Protein AF-A0A951JSE1-F1 (afdb_monomer)

Foldseek 3Di:
DDPPKDWDQDPVRHIDIPVVQPPDDDDDDDDWDKDFDADPVRDTPDIDTNDDPPCPVVVVCVVVVVDDD

Secondary structure (DSSP, 8-state):
------EEE-TTS-EEEGGGGTTS----------EEEE-TTS-EEEEE-S--STTHHHHHHHHTT----

Structure (mmCIF, N/CA/C/O backbone):
data_AF-A0A951JSE1-F1
#
_entry.id   AF-A0A951JSE1-F1
#
loop_
_atom_site.group_PDB
_atom_site.id
_atom_site.type_symbol
_atom_site.label_atom_id
_atom_site.label_alt_id
_atom_site.label_comp_id
_atom_site.label_asym_id
_atom_site.label_entity_id
_atom_site.label_seq_id
_atom_site.pdbx_PDB_i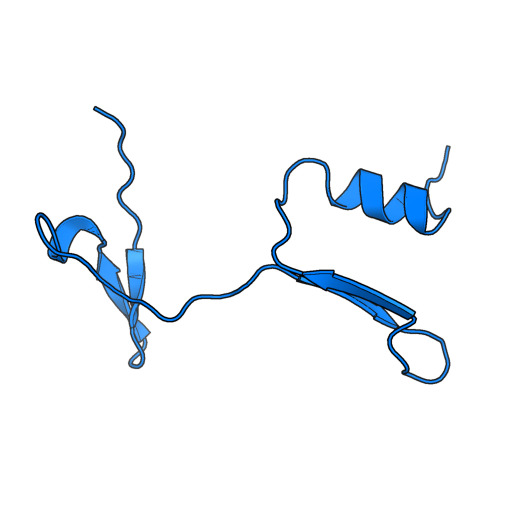ns_code
_atom_site.Cartn_x
_atom_site.Cartn_y
_atom_site.Cartn_z
_atom_site.occupancy
_atom_site.B_iso_or_equiv
_atom_site.auth_seq_id
_atom_site.auth_comp_id
_atom_site.auth_asym_id
_atom_site.auth_atom_id
_atom_site.pdbx_PDB_model_num
ATOM 1 N N . MET A 1 1 ? 23.621 13.805 -12.495 1.00 45.06 1 MET A N 1
ATOM 2 C CA . MET A 1 1 ? 23.720 12.384 -12.870 1.00 45.06 1 MET A CA 1
ATOM 3 C C . MET A 1 1 ? 23.049 11.634 -11.741 1.00 45.06 1 MET A C 1
ATOM 5 O O . MET A 1 1 ? 23.605 11.573 -10.655 1.00 45.06 1 MET A O 1
ATOM 9 N N . SER A 1 2 ? 21.771 11.314 -11.913 1.00 47.31 2 SER A N 1
ATO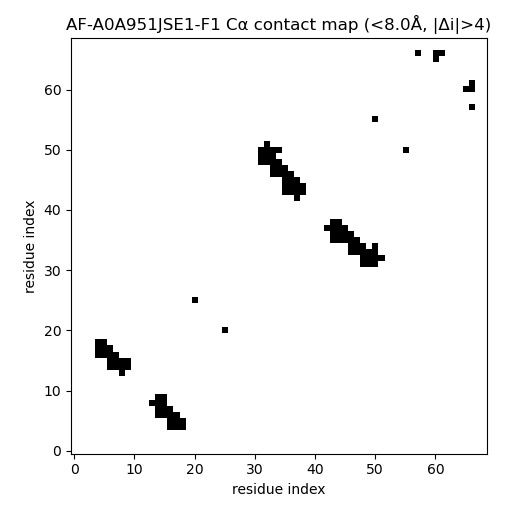M 10 C CA . SER A 1 2 ? 20.966 10.744 -10.837 1.00 47.31 2 SER A CA 1
ATOM 11 C C . SER A 1 2 ? 21.241 9.248 -10.796 1.00 47.31 2 SER A C 1
ATOM 13 O O . SER A 1 2 ? 20.955 8.557 -11.768 1.00 47.31 2 SER A O 1
ATOM 15 N N . ASP A 1 3 ? 21.853 8.789 -9.710 1.00 59.81 3 ASP A N 1
ATOM 16 C CA . ASP A 1 3 ? 22.113 7.380 -9.423 1.00 59.81 3 ASP A CA 1
ATOM 17 C C . ASP A 1 3 ? 20.769 6.688 -9.142 1.00 59.81 3 ASP A C 1
ATOM 19 O O . ASP A 1 3 ? 20.238 6.712 -8.030 1.00 59.81 3 ASP A O 1
ATOM 23 N N . HIS A 1 4 ? 20.114 6.228 -10.205 1.00 63.91 4 HIS A N 1
ATOM 24 C CA . HIS A 1 4 ? 18.833 5.522 -10.147 1.00 63.91 4 HIS A CA 1
ATOM 25 C C . HIS A 1 4 ? 19.005 4.068 -10.582 1.00 63.91 4 HIS A C 1
ATOM 27 O O . HIS A 1 4 ? 18.118 3.503 -11.219 1.00 63.91 4 HIS A O 1
ATOM 33 N N . SER A 1 5 ? 20.150 3.482 -10.230 1.00 75.38 5 SER A N 1
ATOM 34 C CA . SER A 1 5 ? 20.360 2.047 -10.322 1.00 75.38 5 SER A CA 1
ATOM 35 C C . SER A 1 5 ? 19.588 1.356 -9.194 1.00 75.38 5 SER A C 1
ATOM 37 O O . SER A 1 5 ? 19.515 1.836 -8.057 1.00 75.38 5 SER A O 1
ATOM 39 N N . PHE A 1 6 ? 18.937 0.242 -9.506 1.00 79.81 6 PHE A N 1
ATOM 40 C CA . PHE A 1 6 ? 18.328 -0.621 -8.502 1.00 79.81 6 PHE A CA 1
ATOM 41 C C . PHE A 1 6 ? 18.573 -2.081 -8.869 1.00 79.81 6 PHE A C 1
ATOM 43 O O . PHE A 1 6 ? 18.629 -2.441 -10.042 1.00 79.81 6 PHE A O 1
ATOM 50 N N . THR A 1 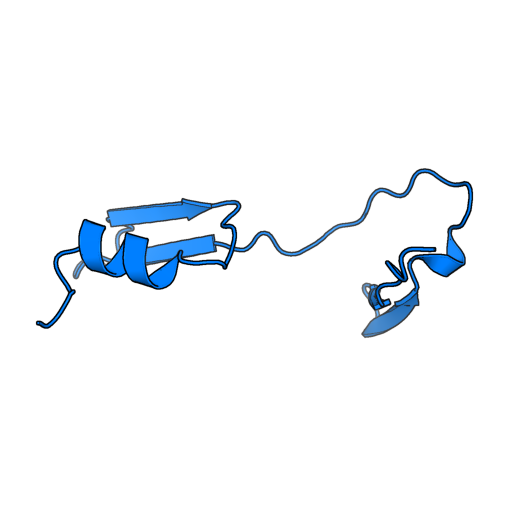7 ? 18.701 -2.930 -7.854 1.00 86.56 7 THR A N 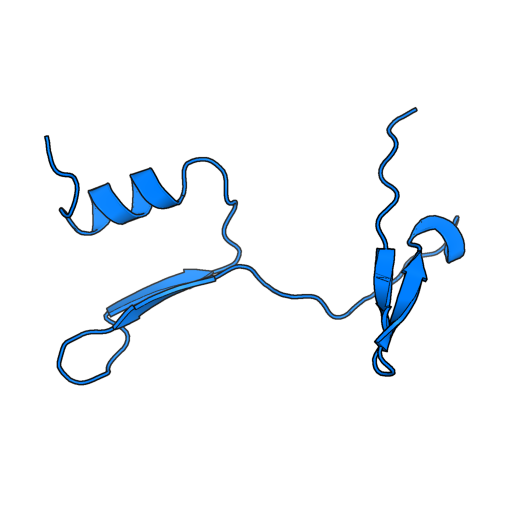1
ATOM 51 C CA . THR A 1 7 ? 18.909 -4.369 -8.029 1.00 86.56 7 THR A CA 1
ATOM 52 C C . THR A 1 7 ? 17.687 -5.118 -7.523 1.00 86.56 7 THR A C 1
ATOM 54 O O . THR A 1 7 ? 17.238 -4.884 -6.399 1.00 86.56 7 THR A O 1
ATOM 57 N N . LEU A 1 8 ? 17.144 -6.013 -8.344 1.00 85.94 8 LEU A N 1
ATOM 58 C CA . LEU A 1 8 ? 16.070 -6.934 -7.969 1.00 85.94 8 LEU A CA 1
ATOM 59 C C . LEU A 1 8 ? 16.556 -8.371 -8.096 1.00 85.94 8 LEU A C 1
ATOM 61 O O . LEU A 1 8 ? 17.421 -8.658 -8.911 1.00 85.94 8 LEU A O 1
ATOM 65 N N . ALA A 1 9 ? 15.979 -9.277 -7.316 1.00 85.88 9 ALA A N 1
ATOM 66 C CA . ALA A 1 9 ? 16.163 -10.700 -7.552 1.00 85.88 9 ALA A CA 1
ATOM 67 C C . ALA A 1 9 ? 15.285 -11.156 -8.728 1.00 85.88 9 ALA A C 1
ATOM 69 O O . ALA A 1 9 ? 14.129 -10.737 -8.838 1.00 85.88 9 ALA A O 1
ATOM 70 N N . ASP A 1 10 ? 15.819 -12.021 -9.585 1.00 85.19 10 ASP A N 1
ATOM 71 C CA . ASP A 1 10 ? 15.051 -12.714 -10.612 1.00 85.19 10 ASP A CA 1
ATOM 72 C C . ASP A 1 10 ? 14.220 -13.873 -10.024 1.00 85.19 10 ASP A C 1
ATOM 74 O O . ASP A 1 10 ? 14.183 -14.116 -8.815 1.00 85.19 10 ASP A O 1
ATOM 78 N N . GLN A 1 11 ? 13.547 -14.632 -10.892 1.00 83.06 11 GLN A N 1
ATOM 79 C CA . GLN A 1 11 ? 12.711 -15.772 -10.491 1.00 83.06 11 GLN A CA 1
ATOM 80 C C . GLN A 1 11 ? 13.495 -16.928 -9.839 1.00 83.06 11 GLN A C 1
ATOM 82 O O . GLN A 1 11 ? 12.890 -17.822 -9.247 1.00 83.06 11 GLN A O 1
ATOM 87 N N . ARG A 1 12 ? 14.824 -16.939 -9.962 1.00 87.06 12 ARG A N 1
ATOM 88 C CA . ARG A 1 12 ? 15.735 -17.923 -9.364 1.00 87.06 12 ARG A CA 1
ATOM 89 C C . ARG A 1 12 ? 16.388 -17.395 -8.085 1.00 87.06 12 ARG A C 1
ATOM 91 O O . ARG A 1 12 ? 17.091 -18.151 -7.423 1.00 87.06 12 ARG A O 1
ATOM 98 N N . GLY A 1 13 ? 16.110 -16.143 -7.715 1.00 86.56 13 GLY A N 1
ATOM 99 C CA . GLY A 1 13 ? 16.705 -15.467 -6.568 1.00 86.56 13 GLY A CA 1
ATOM 100 C C . GLY A 1 13 ? 18.036 -14.779 -6.879 1.00 86.56 13 GLY A C 1
ATOM 101 O O . GLY A 1 13 ? 18.643 -14.225 -5.964 1.00 86.56 13 GLY A O 1
ATOM 102 N N . GLU A 1 14 ? 18.485 -14.793 -8.135 1.00 91.38 14 GLU A N 1
ATOM 103 C CA . GLU A 1 14 ? 19.755 -14.190 -8.532 1.00 91.38 14 GLU A CA 1
ATOM 104 C C . GLU A 1 14 ? 19.600 -12.671 -8.695 1.00 91.38 14 GLU A C 1
ATOM 106 O O . GLU A 1 14 ? 18.593 -12.211 -9.240 1.00 91.38 14 GLU A O 1
ATOM 111 N N . PRO A 1 15 ? 20.561 -11.859 -8.225 1.00 89.19 15 PRO A N 1
ATOM 112 C CA . PRO A 1 15 ? 20.482 -10.409 -8.327 1.00 89.19 15 PRO A CA 1
ATOM 113 C C . PRO A 1 15 ? 20.667 -9.937 -9.776 1.00 89.19 15 PRO A C 1
ATOM 115 O O . PRO A 1 15 ? 21.596 -10.346 -10.467 1.00 89.19 15 PRO A O 1
ATOM 118 N N . VAL A 1 16 ? 19.812 -9.015 -10.206 1.00 87.75 16 VAL A N 1
ATOM 119 C CA . VAL A 1 16 ? 19.800 -8.388 -11.530 1.00 87.75 16 VAL A CA 1
ATOM 120 C C . VAL A 1 16 ? 19.754 -6.873 -11.354 1.00 87.75 16 VAL A C 1
ATOM 122 O O . VAL A 1 16 ? 18.886 -6.360 -10.639 1.00 87.75 16 VAL A O 1
ATOM 125 N N . SER A 1 17 ? 20.679 -6.150 -11.988 1.00 88.50 17 SER A N 1
ATOM 126 C CA . SER A 1 17 ? 20.729 -4.688 -11.944 1.00 88.50 17 SER A CA 1
ATOM 127 C C . SER A 1 17 ? 19.900 -4.078 -13.070 1.00 88.50 17 SER A C 1
ATOM 129 O O . SER A 1 17 ? 19.866 -4.583 -14.190 1.00 88.50 17 SER A O 1
ATOM 131 N N . SER A 1 18 ? 19.266 -2.938 -12.807 1.00 84.62 18 SER A N 1
ATOM 132 C CA . SER A 1 18 ? 18.648 -2.126 -13.858 1.00 84.62 18 SER A CA 1
ATOM 133 C C . SER A 1 18 ? 19.650 -1.681 -14.926 1.00 84.62 18 SER A C 1
ATOM 135 O O . SER A 1 18 ? 19.278 -1.526 -16.088 1.00 84.62 18 SER A O 1
ATOM 137 N N . ASP A 1 19 ? 20.915 -1.504 -14.543 1.00 86.81 19 ASP A N 1
ATOM 138 C CA . ASP A 1 19 ? 21.974 -1.024 -15.435 1.00 86.81 19 ASP A CA 1
ATOM 139 C C . ASP A 1 19 ? 22.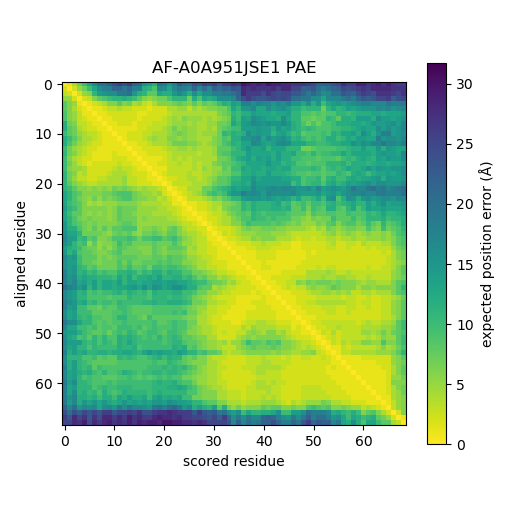374 -2.076 -16.478 1.00 86.81 19 ASP A C 1
ATOM 141 O O . ASP A 1 19 ? 22.847 -1.728 -17.560 1.00 86.81 19 ASP A O 1
ATOM 145 N N . ASP A 1 20 ? 22.099 -3.358 -16.208 1.00 85.56 20 ASP A N 1
ATOM 146 C CA . ASP A 1 20 ? 22.342 -4.462 -17.146 1.00 85.56 20 ASP A CA 1
ATOM 147 C C . ASP A 1 20 ? 21.506 -4.322 -18.436 1.00 85.56 20 ASP A C 1
ATOM 149 O O . ASP A 1 20 ? 21.772 -4.980 -19.446 1.00 85.56 20 ASP A O 1
ATOM 153 N N . PHE A 1 21 ? 20.493 -3.449 -18.421 1.00 84.56 21 PHE A N 1
ATOM 154 C CA . PHE A 1 21 ? 19.563 -3.222 -19.522 1.00 84.56 21 PHE A CA 1
ATOM 155 C C . PHE A 1 21 ? 19.661 -1.827 -20.157 1.00 84.56 21 PHE A C 1
ATOM 157 O O . PHE A 1 21 ? 18.718 -1.414 -20.840 1.00 84.56 21 PHE A O 1
ATOM 164 N N . ASP A 1 22 ? 20.766 -1.101 -19.959 1.00 83.19 22 ASP A N 1
ATOM 165 C CA . ASP A 1 22 ? 20.929 0.259 -20.488 1.00 83.19 22 ASP A CA 1
ATOM 166 C C . ASP A 1 22 ? 20.584 0.365 -21.993 1.00 83.19 22 ASP A C 1
ATOM 168 O O . ASP A 1 22 ? 20.920 -0.493 -22.818 1.00 83.19 22 ASP A O 1
ATOM 172 N N . GLY A 1 23 ? 19.834 1.412 -22.346 1.00 84.06 23 GLY A N 1
ATOM 173 C CA . GLY A 1 23 ? 19.321 1.644 -23.701 1.00 84.06 23 GLY A CA 1
ATOM 174 C C . GLY A 1 23 ? 18.145 0.759 -24.147 1.00 84.06 23 GLY A C 1
ATOM 175 O O . GLY A 1 23 ? 17.763 0.823 -25.319 1.00 84.06 23 GLY A O 1
ATOM 176 N N . ARG A 1 24 ? 17.543 -0.055 -23.263 1.00 84.19 24 ARG A N 1
ATOM 177 C CA . ARG A 1 24 ? 16.396 -0.927 -23.591 1.00 84.19 24 ARG A CA 1
ATOM 178 C C . ARG A 1 24 ? 15.127 -0.560 -22.823 1.00 84.19 24 ARG A C 1
ATOM 180 O O . ARG A 1 24 ? 15.165 -0.070 -21.701 1.00 84.19 24 ARG A O 1
ATOM 187 N N . VAL A 1 25 ? 13.974 -0.865 -23.422 1.00 81.62 25 VAL A N 1
ATOM 188 C CA . VAL A 1 25 ? 12.691 -0.884 -22.706 1.00 81.62 25 VAL A CA 1
ATOM 189 C C . VAL A 1 25 ? 12.546 -2.246 -22.036 1.00 81.62 25 VAL A C 1
ATOM 191 O O . VAL A 1 25 ? 12.519 -3.270 -22.718 1.00 81.62 25 VAL A O 1
ATOM 194 N N . VAL A 1 26 ? 12.445 -2.251 -20.708 1.00 78.69 26 VAL A N 1
ATOM 195 C CA . VAL A 1 26 ? 12.291 -3.464 -19.898 1.00 78.69 26 VAL A CA 1
ATOM 196 C C . VAL A 1 26 ? 10.921 -3.457 -19.234 1.00 78.69 26 VAL A C 1
ATOM 198 O O . VAL A 1 26 ? 10.525 -2.467 -18.620 1.00 78.69 26 VAL A O 1
ATOM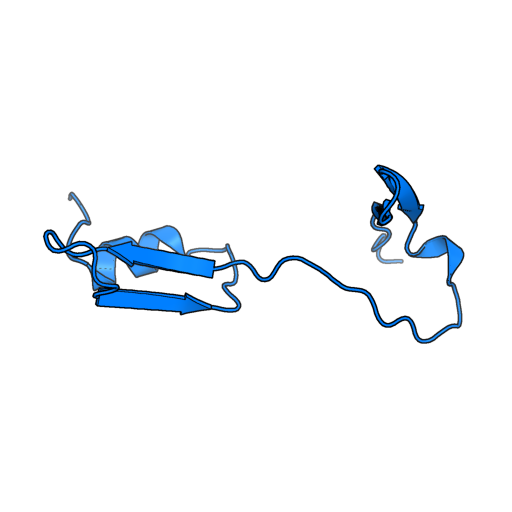 201 N N . VAL A 1 27 ? 10.204 -4.573 -19.342 1.00 80.69 27 VAL A N 1
ATOM 202 C CA . VAL A 1 27 ? 9.004 -4.852 -18.548 1.00 80.69 27 VAL A CA 1
ATOM 203 C C . VAL A 1 27 ? 9.405 -5.862 -17.484 1.00 80.69 27 VAL A C 1
ATOM 205 O O . VAL A 1 27 ? 9.952 -6.910 -17.817 1.00 80.69 27 VAL A O 1
ATOM 208 N N . PHE A 1 28 ? 9.153 -5.543 -16.219 1.00 77.88 28 PHE A N 1
ATOM 209 C CA . PHE A 1 28 ? 9.449 -6.429 -15.098 1.00 77.88 28 PHE A CA 1
ATOM 210 C C . PHE A 1 28 ? 8.216 -6.610 -14.215 1.00 77.88 28 PHE A C 1
ATOM 212 O O . PHE A 1 28 ? 7.375 -5.716 -14.096 1.00 77.88 28 PHE A O 1
ATOM 219 N N . GLU A 1 29 ? 8.118 -7.778 -13.589 1.00 82.25 29 GLU A N 1
ATOM 220 C CA . GLU A 1 29 ? 7.109 -8.064 -12.575 1.00 82.25 29 GLU A CA 1
ATOM 221 C C . GLU A 1 29 ? 7.639 -7.607 -11.216 1.00 82.25 29 GLU A C 1
ATOM 223 O O . GLU A 1 29 ? 8.727 -7.990 -10.792 1.00 82.25 29 GLU A O 1
ATOM 228 N N . GLY A 1 30 ? 6.885 -6.742 -10.542 1.00 79.94 30 GLY A N 1
ATOM 229 C CA . GLY A 1 30 ? 7.284 -6.148 -9.271 1.00 79.94 30 GLY A CA 1
ATOM 230 C C . GLY A 1 30 ? 6.139 -6.107 -8.270 1.00 79.94 30 GLY A C 1
ATOM 231 O O . GLY A 1 30 ? 4.971 -6.312 -8.602 1.00 79.94 30 GLY A O 1
ATOM 232 N N . LEU A 1 31 ? 6.474 -5.818 -7.015 1.00 85.56 31 LEU A N 1
ATOM 233 C CA . LEU A 1 31 ? 5.488 -5.713 -5.944 1.00 85.56 31 LEU A CA 1
ATOM 234 C C . LEU A 1 31 ? 4.732 -4.382 -6.019 1.00 85.56 31 LEU A C 1
ATOM 236 O O . LEU A 1 31 ? 5.333 -3.307 -6.042 1.00 85.56 31 LEU A O 1
ATOM 240 N N . ILE A 1 32 ? 3.401 -4.443 -5.948 1.00 88.31 32 ILE A N 1
ATOM 241 C CA . ILE A 1 32 ? 2.553 -3.258 -5.782 1.00 88.31 32 ILE A CA 1
ATOM 242 C C . ILE A 1 32 ? 2.295 -3.047 -4.289 1.00 88.31 32 ILE A C 1
ATOM 244 O O . ILE A 1 32 ? 1.544 -3.796 -3.659 1.00 88.31 32 ILE A O 1
ATOM 248 N N . ARG A 1 33 ? 2.878 -1.988 -3.715 1.00 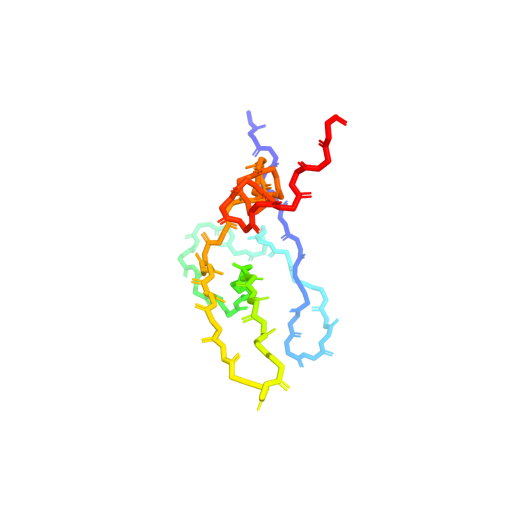90.62 33 ARG A N 1
ATOM 249 C CA . ARG A 1 33 ? 2.646 -1.628 -2.308 1.00 90.62 33 ARG A CA 1
ATOM 250 C C . ARG A 1 33 ? 1.159 -1.356 -2.070 1.00 90.62 33 ARG A C 1
ATOM 252 O O . ARG A 1 33 ? 0.579 -0.466 -2.698 1.00 90.62 33 ARG A O 1
ATOM 259 N N . SER A 1 34 ? 0.574 -2.109 -1.146 1.00 92.94 34 SER A N 1
ATOM 260 C CA . SER A 1 34 ? -0.851 -2.054 -0.817 1.00 92.94 34 SER A CA 1
ATOM 261 C C . SER A 1 34 ? -1.064 -2.149 0.697 1.00 92.94 34 SER A C 1
ATOM 263 O O . SER A 1 34 ? -0.206 -2.651 1.422 1.00 92.94 34 SER A O 1
ATOM 265 N N . THR A 1 35 ? -2.194 -1.643 1.183 1.00 94.06 35 THR A N 1
ATOM 266 C CA . THR A 1 35 ? -2.626 -1.716 2.586 1.00 94.06 35 THR A CA 1
ATOM 267 C C . THR A 1 35 ? -4.098 -2.091 2.616 1.00 94.06 35 THR A C 1
ATOM 269 O O . THR A 1 35 ? -4.875 -1.553 1.828 1.00 94.06 35 THR A O 1
ATOM 272 N N . PHE A 1 36 ? -4.476 -2.988 3.521 1.00 94.81 36 PHE A N 1
ATOM 273 C CA . PHE A 1 36 ? -5.847 -3.461 3.675 1.00 94.81 36 PHE A CA 1
ATOM 274 C C . PHE A 1 36 ? -6.252 -3.397 5.144 1.00 94.81 36 PHE A C 1
ATOM 276 O O . PHE A 1 36 ? -5.411 -3.604 6.020 1.00 94.81 36 PHE A O 1
ATOM 283 N N . VAL A 1 37 ? -7.526 -3.117 5.392 1.00 94.94 37 VAL A N 1
ATOM 284 C CA . VAL A 1 37 ? -8.155 -3.228 6.711 1.00 94.94 37 VAL A CA 1
ATOM 285 C C . VAL A 1 37 ? -9.166 -4.351 6.626 1.00 94.94 37 VAL A C 1
ATOM 287 O O . VAL A 1 37 ? -9.979 -4.376 5.701 1.00 94.94 37 VAL A O 1
ATOM 290 N N . LEU A 1 38 ? -9.065 -5.282 7.567 1.00 95.69 38 LEU A N 1
ATOM 291 C CA . LEU A 1 38 ? -9.964 -6.417 7.686 1.00 95.69 38 LEU A CA 1
ATOM 292 C C . LEU A 1 38 ? -10.928 -6.156 8.838 1.00 95.69 38 LEU A C 1
ATOM 294 O O . LEU A 1 38 ? -10.488 -5.808 9.936 1.00 95.69 38 LEU A O 1
ATOM 298 N N . GLY A 1 39 ? -12.215 -6.331 8.566 1.00 92.88 39 GLY A N 1
ATOM 299 C CA . GLY A 1 39 ? -13.265 -6.320 9.570 1.00 92.88 39 GLY A CA 1
ATOM 300 C C . GLY A 1 39 ? -13.249 -7.593 10.427 1.00 92.88 39 GLY A C 1
ATOM 301 O O . GLY A 1 39 ? -12.546 -8.559 10.110 1.00 92.88 39 GLY A O 1
ATOM 302 N N . PRO A 1 40 ? -14.043 -7.630 11.509 1.00 94.38 40 PRO A N 1
ATOM 303 C CA . PRO A 1 40 ? -14.090 -8.759 12.443 1.00 94.38 40 PRO A CA 1
ATOM 304 C C . PRO A 1 40 ? -14.550 -10.075 11.798 1.00 94.38 40 PRO A C 1
ATOM 306 O O . PRO A 1 40 ? -14.157 -11.146 12.254 1.00 94.38 40 PRO A O 1
ATOM 309 N N . ASP A 1 41 ? -15.317 -9.994 10.711 1.00 94.88 41 ASP A N 1
ATOM 310 C CA . ASP A 1 41 ? -15.809 -11.154 9.961 1.00 94.88 41 ASP A CA 1
ATOM 311 C C . ASP A 1 41 ? -14.793 -11.671 8.921 1.00 94.88 41 ASP A C 1
ATOM 313 O O . ASP A 1 41 ? -15.064 -12.629 8.201 1.00 94.88 41 ASP A O 1
ATOM 317 N N . GLY A 1 42 ? -13.607 -11.051 8.836 1.00 94.12 42 GLY A N 1
ATOM 318 C CA . GLY A 1 42 ? -12.548 -11.402 7.883 1.00 94.12 42 GLY A CA 1
ATOM 319 C C . GLY A 1 42 ? -12.680 -10.743 6.506 1.00 94.12 42 GLY A C 1
ATOM 320 O O . GLY A 1 42 ? -11.840 -10.973 5.637 1.00 94.12 42 GLY A O 1
ATOM 321 N N . GLU A 1 43 ? -13.694 -9.902 6.312 1.00 96.62 43 GLU A N 1
ATOM 322 C CA . GLU A 1 43 ? -13.929 -9.164 5.069 1.00 96.62 43 GLU A CA 1
ATOM 323 C C . GLU A 1 43 ? -13.067 -7.899 4.967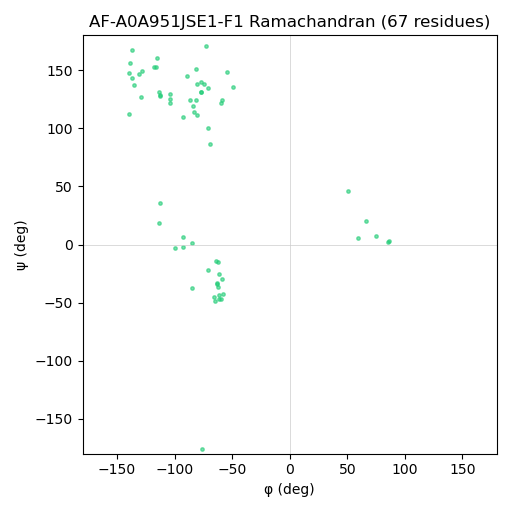 1.00 96.62 43 GLU A C 1
ATOM 325 O O . GLU A 1 43 ? -12.706 -7.277 5.966 1.00 96.62 43 GLU A O 1
ATOM 330 N N . VAL A 1 44 ? -12.736 -7.490 3.741 1.00 95.75 44 VAL A N 1
ATOM 331 C CA . VAL A 1 44 ? -11.948 -6.271 3.495 1.00 95.75 44 VAL A CA 1
ATOM 332 C C . VAL A 1 44 ? -12.853 -5.041 3.563 1.00 95.75 44 VAL A C 1
ATOM 334 O O . VAL A 1 44 ? -13.649 -4.805 2.658 1.00 95.75 44 VAL A O 1
ATOM 337 N N . GLU A 1 45 ? -12.670 -4.205 4.581 1.00 94.94 45 GLU A N 1
ATOM 338 C CA . GLU A 1 45 ? -13.409 -2.943 4.737 1.00 94.94 45 GLU A CA 1
ATOM 339 C C . GLU A 1 45 ? -12.755 -1.798 3.953 1.00 94.94 45 GLU A C 1
ATOM 341 O O . GLU A 1 45 ? -13.434 -0.972 3.341 1.00 94.94 45 GLU A O 1
ATOM 346 N N . HIS A 1 46 ? -11.418 -1.774 3.912 1.00 93.75 46 HIS A N 1
ATOM 347 C CA . HIS A 1 46 ? -10.660 -0.778 3.156 1.00 93.75 46 HIS A CA 1
ATOM 348 C C . HIS A 1 46 ? -9.491 -1.396 2.396 1.00 93.75 46 HIS A C 1
ATOM 350 O O . HIS A 1 46 ? -8.798 -2.285 2.888 1.00 93.75 46 HIS A O 1
ATOM 356 N N . ALA A 1 47 ? -9.234 -0.871 1.197 1.00 94.56 47 ALA A N 1
ATOM 357 C CA . ALA A 1 47 ? -8.138 -1.298 0.339 1.00 94.56 47 ALA A CA 1
ATOM 358 C C . ALA A 1 47 ? -7.473 -0.095 -0.338 1.00 94.56 47 ALA A C 1
ATOM 360 O O . ALA A 1 47 ? -8.040 0.519 -1.243 1.00 94.56 47 ALA A O 1
ATOM 361 N N . TRP A 1 48 ? -6.230 0.190 0.038 1.00 95.00 48 TRP A N 1
ATOM 362 C CA . TRP A 1 48 ? -5.379 1.155 -0.650 1.00 95.00 48 TRP A CA 1
ATOM 363 C C . TRP A 1 48 ? -4.345 0.404 -1.486 1.00 95.00 48 TRP A C 1
ATOM 365 O O . TRP A 1 48 ? -3.561 -0.384 -0.962 1.00 95.00 48 TRP A O 1
ATOM 375 N N . ARG A 1 49 ? -4.333 0.655 -2.796 1.00 92.94 49 ARG A N 1
ATOM 376 C CA . ARG A 1 49 ? -3.412 0.042 -3.769 1.00 92.94 49 ARG A CA 1
ATOM 377 C C . ARG A 1 49 ? -2.502 1.103 -4.380 1.00 92.94 49 ARG A C 1
ATOM 379 O O . ARG A 1 49 ? -2.842 2.283 -4.359 1.00 92.94 49 ARG A O 1
ATOM 386 N N . ASN A 1 50 ? -1.374 0.676 -4.948 1.00 88.44 50 ASN A N 1
ATOM 387 C CA . ASN A 1 50 ? -0.377 1.559 -5.569 1.00 88.44 50 ASN A CA 1
ATOM 388 C C . ASN A 1 50 ? 0.027 2.728 -4.650 1.00 88.44 50 ASN A C 1
ATOM 390 O O . ASN A 1 50 ? 0.038 3.905 -5.022 1.00 88.44 50 ASN A O 1
ATOM 394 N N . VAL A 1 51 ? 0.282 2.388 -3.390 1.00 89.50 51 VAL A N 1
ATOM 395 C CA . VAL A 1 51 ? 0.477 3.361 -2.325 1.00 89.50 51 VAL A CA 1
ATOM 396 C C . VAL A 1 51 ? 1.867 3.981 -2.412 1.00 89.50 51 VAL A C 1
ATOM 398 O O . VAL A 1 51 ? 2.885 3.285 -2.414 1.00 89.50 51 VAL A O 1
ATOM 401 N N . ARG A 1 52 ? 1.921 5.314 -2.350 1.00 87.00 52 ARG A N 1
ATOM 402 C CA . ARG A 1 52 ? 3.162 6.034 -2.046 1.00 87.00 52 ARG A CA 1
ATOM 403 C C . ARG A 1 52 ? 3.386 6.033 -0.541 1.00 87.00 52 ARG A C 1
ATOM 405 O O . ARG A 1 52 ? 2.537 6.503 0.201 1.00 87.00 52 ARG A O 1
ATOM 412 N N . ALA A 1 53 ? 4.540 5.543 -0.093 1.00 83.56 53 ALA A N 1
ATOM 413 C C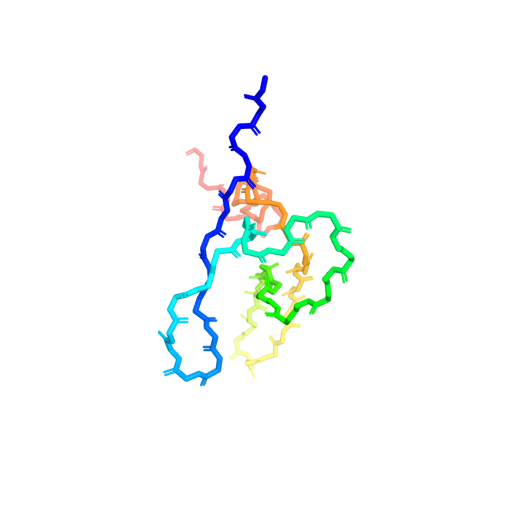A . ALA A 1 53 ? 4.805 5.342 1.334 1.00 83.56 53 ALA A CA 1
ATOM 414 C C . ALA A 1 53 ? 4.799 6.645 2.158 1.00 83.56 53 ALA A C 1
ATOM 416 O O . ALA A 1 53 ? 4.384 6.646 3.317 1.00 83.56 53 ALA A O 1
ATOM 417 N N . LYS A 1 54 ? 5.241 7.766 1.571 1.00 91.44 54 LYS A N 1
ATOM 418 C CA . LYS A 1 54 ? 5.344 9.047 2.280 1.00 91.44 54 LYS A CA 1
ATOM 419 C C . LYS A 1 54 ? 3.972 9.469 2.809 1.00 91.44 54 LYS A C 1
ATOM 421 O O . LYS A 1 54 ? 3.032 9.603 2.033 1.00 91.44 54 LYS A O 1
ATOM 426 N N . SER A 1 55 ? 3.873 9.723 4.116 1.00 88.12 55 SER A N 1
ATOM 427 C CA . SER A 1 55 ? 2.644 10.119 4.833 1.00 88.12 55 SER A CA 1
ATOM 428 C C . SER A 1 55 ? 1.458 9.139 4.773 1.00 88.12 55 SER A C 1
ATOM 430 O O . SER A 1 55 ? 0.398 9.455 5.310 1.00 88.12 55 SER A O 1
ATOM 432 N N . HIS A 1 56 ? 1.616 7.946 4.184 1.00 90.44 56 HIS A N 1
ATOM 433 C CA . HIS A 1 56 ? 0.509 6.991 4.034 1.00 90.44 56 HIS A CA 1
ATOM 434 C C . HIS A 1 56 ? -0.066 6.550 5.377 1.00 90.44 56 HIS A C 1
ATOM 436 O O . HIS A 1 56 ? -1.276 6.559 5.558 1.00 90.44 56 HIS A O 1
ATOM 442 N N . VAL A 1 57 ? 0.799 6.252 6.349 1.00 91.38 57 VAL A N 1
ATOM 443 C CA . VAL A 1 57 ? 0.376 5.816 7.689 1.00 91.38 57 VAL A CA 1
ATOM 444 C C . VAL A 1 57 ? -0.487 6.875 8.377 1.00 91.38 57 VAL A C 1
ATOM 446 O O . VAL A 1 57 ? -1.566 6.558 8.860 1.00 91.38 57 VAL A O 1
ATOM 449 N N . ALA A 1 58 ? -0.063 8.143 8.357 1.00 91.38 58 ALA A N 1
ATOM 450 C CA . ALA A 1 58 ? -0.830 9.240 8.950 1.00 91.38 58 ALA A CA 1
ATOM 451 C C . ALA A 1 58 ? -2.196 9.427 8.266 1.00 91.38 58 ALA A C 1
ATOM 453 O O . ALA A 1 58 ? -3.195 9.714 8.924 1.00 91.38 58 ALA A O 1
ATOM 454 N N . ARG A 1 59 ? -2.254 9.234 6.941 1.00 90.56 59 ARG A N 1
ATOM 455 C CA . ARG A 1 59 ? -3.509 9.261 6.186 1.00 90.56 59 ARG A CA 1
ATOM 456 C C . ARG A 1 59 ? -4.436 8.114 6.598 1.00 90.56 59 ARG A C 1
ATOM 458 O O . ARG A 1 59 ? -5.603 8.381 6.859 1.00 90.56 59 ARG A O 1
ATOM 465 N N . VAL A 1 60 ? -3.923 6.886 6.666 1.00 92.38 60 VAL A N 1
ATOM 466 C CA . VAL A 1 60 ? -4.692 5.698 7.070 1.00 92.38 60 VAL A CA 1
ATOM 467 C C . VAL A 1 60 ? -5.213 5.850 8.500 1.00 92.38 60 VAL A C 1
ATOM 469 O O . VAL A 1 60 ? -6.401 5.667 8.728 1.00 92.38 60 VAL A O 1
ATOM 472 N N . ALA A 1 61 ? -4.367 6.270 9.445 1.00 91.31 61 ALA A N 1
ATOM 473 C CA . ALA A 1 61 ? -4.766 6.485 10.837 1.00 91.31 61 ALA A CA 1
ATOM 474 C C . ALA A 1 61 ? -5.903 7.510 10.965 1.00 91.31 61 ALA A C 1
ATOM 476 O O . ALA A 1 61 ? -6.861 7.275 11.696 1.00 91.31 61 ALA A O 1
ATOM 477 N N . ARG A 1 62 ? -5.838 8.615 10.210 1.00 90.31 62 ARG A N 1
ATOM 478 C CA . ARG A 1 62 ? -6.913 9.615 10.165 1.00 90.31 62 ARG A CA 1
ATOM 479 C C . ARG A 1 62 ? -8.197 9.064 9.543 1.00 90.31 62 ARG A C 1
ATOM 481 O O . ARG A 1 62 ? -9.271 9.332 10.064 1.00 90.31 62 ARG A O 1
ATOM 488 N N . GLU A 1 63 ? -8.101 8.343 8.424 1.00 90.38 63 GLU A N 1
ATOM 489 C CA . GLU A 1 63 ? -9.270 7.764 7.737 1.00 90.38 63 GLU A CA 1
ATOM 490 C C . GLU A 1 63 ? -9.993 6.729 8.604 1.00 90.38 63 GLU A C 1
ATOM 492 O O . GLU A 1 63 ? -11.214 6.646 8.556 1.00 90.38 63 GLU A O 1
ATOM 497 N N . LEU A 1 64 ? -9.249 5.999 9.433 1.00 91.50 64 LEU A N 1
ATOM 498 C CA . LEU A 1 64 ? -9.788 4.988 10.337 1.00 91.50 64 LEU A CA 1
ATOM 499 C C . LEU A 1 64 ? -10.114 5.525 11.744 1.00 91.50 64 LEU A C 1
ATOM 501 O O . LEU A 1 64 ? -10.571 4.767 12.592 1.00 91.50 64 LEU A O 1
ATOM 505 N N . GLY A 1 65 ? -9.854 6.807 12.023 1.00 89.94 65 GLY A N 1
ATOM 506 C CA . GLY A 1 65 ? -10.072 7.398 13.350 1.00 89.94 65 GLY A CA 1
ATOM 507 C C . GLY A 1 65 ? -9.165 6.840 14.458 1.00 89.94 65 GLY A C 1
ATOM 508 O O . GLY A 1 65 ? -9.490 6.979 15.631 1.00 89.94 65 GLY A O 1
ATOM 509 N N . ILE A 1 66 ? -8.033 6.225 14.099 1.00 86.12 66 ILE A N 1
ATOM 510 C CA . ILE A 1 66 ? -7.069 5.581 15.017 1.00 86.12 66 ILE A CA 1
ATOM 511 C C . ILE A 1 66 ? -5.953 6.562 15.423 1.00 86.12 66 ILE A C 1
ATOM 513 O O . ILE A 1 66 ? -4.961 6.185 16.041 1.00 86.12 66 ILE A O 1
ATOM 517 N N . SER A 1 67 ? -6.052 7.834 15.032 1.00 67.31 67 SER A N 1
ATOM 518 C CA . SER A 1 67 ? -5.116 8.851 15.500 1.00 67.31 67 SER A CA 1
ATOM 519 C C . SER A 1 67 ? -5.377 9.142 16.977 1.00 67.31 67 SER A C 1
ATOM 521 O O . SER A 1 67 ? -6.306 9.878 17.309 1.00 67.31 67 SER A O 1
ATOM 523 N N . GLU A 1 68 ? -4.547 8.555 17.837 1.00 60.59 68 GLU A N 1
ATOM 524 C CA . GLU A 1 68 ? -4.305 9.039 19.198 1.00 60.59 68 GLU A CA 1
ATOM 525 C C . GLU A 1 68 ? -3.883 10.521 19.138 1.00 60.59 68 GLU A C 1
ATOM 527 O O . GLU A 1 68 ? -3.298 10.964 18.141 1.00 60.59 68 GLU A O 1
ATOM 532 N N . GLY A 1 69 ? -4.235 11.286 20.174 1.00 49.78 69 GLY A N 1
ATOM 533 C CA . GLY A 1 69 ? -3.829 12.688 20.328 1.00 49.78 69 GLY A CA 1
ATOM 534 C C . GLY A 1 69 ? -2.320 12.887 20.407 1.00 49.78 69 GLY A C 1
ATOM 535 O O . GLY A 1 69 ? -1.604 11.940 20.798 1.00 49.78 69 GLY A O 1
#

Mean predicted aligned error: 8.28 Å

Sequence (69 aa):
MSDHSFTLADQRGEPVSSDDFDGRVVVFEGLIRSTFVLGPDGEVEHAWRNVRAKSHVARVARELGISEG

Solvent-accessible surface area (backbone atoms only — not comparable to full-atom values): 4766 Å² total; per-residue (Å²): 136,81,90,78,73,51,73,45,63,48,100,86,66,49,83,43,53,55,67,82,46,72,98,61,93,80,88,80,93,76,89,72,49,62,50,74,42,66,45,98,88,71,46,77,76,44,76,48,66,76,54,63,74,80,67,40,64,65,51,51,29,58,78,69,68,65,61,74,133

Nearest PDB structures (foldseek):
  4eo3-assembly1_B  TM=8.966E-01  e=2.647E-01  Thermotoga maritima
  1ihr-assembly1_A  TM=4.251E-01  e=5.460E-01  Escherichia coli
  1qxx-assembly1_A-2  TM=4.370E-01  e=1.055E+00  Escherichia coli
  2ix1-assembly1_A  TM=3.997E-01  e=2.482E+00  Escherichia coli
  7vlj-assembly1_B  TM=4.984E-01  e=6.239E+00  Entamoeba histolytica

Radius of gyration: 18.03 Å; Cα contacts (8 Å, |Δi|>4): 55; chains: 1; bounding box: 40×31×44 Å

pLDDT: mean 85.23, std 11.15, range [45.06, 96.62]